Protein AF-A0A382CNI9-F1 (afdb_monomer_lite)

pLDDT: mean 76.09, std 18.4, range [37.88, 96.56]

Organism: NCBI:txid408172

Foldseek 3Di:
DDPVVVVVVVPDDPDDDPPDDPCVLLVVLLVQLVVLLVPFDPVDVVRSVVSSVVSNQVQQADPVRDGNVVSVVSVVVSVVVVVVVVLVVDDPVVNVVVVVVVVVVVVVQVVDDDDDDDPPPVPPPPPPDD

Sequence (130 aa):
MPFDELNDELNQGPVVPDGLADMSETHQLARQVVQVFRSADFDNPAVGQDEVVMHTENLVFDDDGSVDHDRVVGYLVIINRFLAEILWSWDAETRDLYFDHLAEMVNEWSNTAPTPWFDTDPSPLDTEED

Structure (mmCIF, N/CA/C/O backbone):
data_AF-A0A382CNI9-F1
#
_entry.id   AF-A0A382CNI9-F1
#
loop_
_atom_site.group_PDB
_atom_site.id
_atom_site.type_symbol
_atom_site.label_atom_id
_atom_site.label_alt_id
_atom_site.label_comp_id
_atom_site.label_asym_id
_atom_site.label_entity_id
_atom_site.label_seq_id
_atom_site.pdbx_PDB_ins_code
_atom_site.Cartn_x
_atom_site.Cartn_y
_atom_site.Cartn_z
_atom_site.occupancy
_atom_site.B_iso_or_equiv
_atom_site.auth_seq_id
_atom_site.auth_comp_id
_atom_site.auth_asym_id
_atom_site.auth_atom_id
_atom_site.pdbx_PDB_model_num
ATOM 1 N N . MET A 1 1 ? 13.241 31.990 -37.537 1.00 52.91 1 MET A N 1
ATOM 2 C CA . MET A 1 1 ? 13.758 30.842 -36.774 1.00 52.91 1 MET A CA 1
ATOM 3 C C . MET A 1 1 ? 13.230 29.586 -37.449 1.00 52.91 1 MET A C 1
ATOM 5 O O . MET A 1 1 ? 12.065 29.616 -37.847 1.00 52.91 1 MET A O 1
ATOM 9 N N . PRO A 1 2 ? 14.084 28.594 -37.748 1.00 52.69 2 PRO A N 1
ATOM 10 C CA . PRO A 1 2 ? 13.679 27.355 -38.409 1.00 52.69 2 PRO A CA 1
ATOM 11 C C . PRO A 1 2 ? 12.801 26.501 -37.478 1.00 52.69 2 PRO A C 1
ATOM 13 O O . PRO A 1 2 ? 12.909 26.593 -36.261 1.00 52.69 2 PRO A O 1
ATOM 16 N N . PHE A 1 3 ? 11.909 25.694 -38.059 1.00 51.53 3 PHE A N 1
ATOM 17 C CA . PHE A 1 3 ? 10.931 24.867 -37.333 1.00 51.53 3 PHE A CA 1
ATOM 18 C C . PHE A 1 3 ? 11.564 23.798 -36.422 1.00 51.53 3 PHE A C 1
ATOM 20 O O . PHE A 1 3 ? 10.903 23.339 -35.496 1.00 51.53 3 PHE A O 1
ATOM 27 N N . ASP A 1 4 ? 12.829 23.442 -36.653 1.00 52.91 4 ASP A N 1
ATOM 28 C CA . ASP A 1 4 ? 13.533 22.408 -35.888 1.00 52.91 4 ASP A CA 1
ATOM 29 C C . ASP A 1 4 ? 13.893 22.863 -34.458 1.00 52.91 4 ASP A C 1
ATOM 31 O O . ASP A 1 4 ? 13.799 22.069 -33.530 1.00 52.91 4 ASP A O 1
ATOM 35 N N . GLU A 1 5 ? 14.186 24.152 -34.238 1.00 49.25 5 GLU A N 1
ATOM 36 C CA . GLU A 1 5 ? 14.493 24.696 -32.896 1.00 49.25 5 GLU A CA 1
ATOM 37 C C . GLU A 1 5 ? 13.254 24.751 -31.981 1.00 49.25 5 GLU A C 1
ATOM 39 O O . GLU A 1 5 ? 13.366 24.658 -30.763 1.00 49.25 5 GLU A O 1
ATOM 44 N N . LEU A 1 6 ? 12.056 24.850 -32.566 1.00 49.12 6 LEU A N 1
ATOM 45 C CA . LEU A 1 6 ? 10.780 24.864 -31.837 1.00 49.12 6 LEU A CA 1
ATOM 46 C C . LEU A 1 6 ? 10.376 23.470 -31.332 1.00 49.12 6 LEU A C 1
ATOM 48 O O . LEU A 1 6 ? 9.635 23.364 -30.357 1.00 49.12 6 LEU A O 1
ATOM 52 N N . ASN A 1 7 ? 10.850 22.408 -31.990 1.00 49.34 7 ASN A N 1
ATOM 53 C CA . ASN A 1 7 ? 10.574 21.029 -31.587 1.00 49.34 7 ASN A CA 1
ATOM 54 C C . ASN A 1 7 ? 11.477 20.569 -30.435 1.00 49.34 7 ASN A C 1
ATOM 56 O O . ASN A 1 7 ? 11.025 19.787 -29.601 1.00 49.34 7 ASN A O 1
ATOM 60 N N . ASP A 1 8 ? 12.707 21.083 -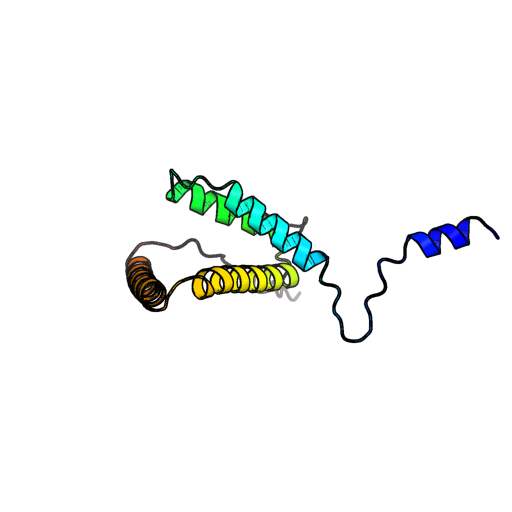30.349 1.00 48.81 8 ASP A N 1
ATOM 61 C CA . ASP A 1 8 ? 13.604 20.807 -29.220 1.00 48.81 8 ASP A CA 1
ATOM 62 C C . ASP A 1 8 ? 13.130 21.493 -27.928 1.00 48.81 8 ASP A C 1
ATOM 64 O O . ASP A 1 8 ? 13.257 20.919 -26.849 1.00 48.81 8 ASP A O 1
ATOM 68 N N . GLU A 1 9 ? 12.511 22.677 -28.016 1.00 47.16 9 GLU A N 1
ATOM 69 C CA . GLU A 1 9 ? 11.932 23.370 -26.851 1.00 47.16 9 GLU A CA 1
ATOM 70 C C . GLU A 1 9 ? 10.661 22.690 -26.311 1.00 47.16 9 GLU A C 1
ATOM 72 O O . GLU A 1 9 ? 10.362 22.791 -25.122 1.00 47.16 9 GLU A O 1
ATOM 77 N N . LEU A 1 10 ? 9.918 21.966 -27.156 1.00 48.00 10 LEU A N 1
ATOM 78 C CA . LEU A 1 10 ? 8.690 21.258 -26.766 1.00 48.00 10 LEU A CA 1
ATOM 79 C C . LEU A 1 10 ? 8.942 19.861 -26.175 1.00 48.00 10 LEU A C 1
ATOM 81 O O . LEU A 1 10 ? 8.034 19.296 -25.567 1.00 48.00 10 LEU A O 1
ATOM 85 N N . ASN A 1 11 ? 10.153 19.318 -26.335 1.00 48.97 11 ASN A N 1
ATOM 86 C CA . ASN A 1 11 ? 10.542 17.991 -25.845 1.00 48.97 11 ASN A CA 1
ATOM 87 C C . ASN A 1 11 ? 11.360 18.025 -24.545 1.00 48.97 11 ASN A C 1
ATOM 89 O O . ASN A 1 11 ? 11.763 16.979 -24.037 1.00 48.97 11 ASN A O 1
ATOM 93 N N . GLN A 1 12 ? 11.605 19.209 -23.984 1.00 51.66 12 GLN A N 1
ATOM 94 C CA . GLN A 1 12 ? 12.201 19.330 -22.660 1.00 51.66 12 GLN A CA 1
ATOM 95 C C . GLN A 1 12 ? 11.084 19.209 -21.628 1.00 51.66 12 GLN A C 1
ATOM 97 O O . GLN A 1 12 ? 10.341 20.158 -21.371 1.00 51.66 12 GLN A O 1
ATOM 102 N N . GLY A 1 13 ? 10.945 18.009 -21.057 1.00 57.88 13 GLY A N 1
ATOM 103 C CA . GLY A 1 13 ? 10.137 17.794 -19.859 1.00 57.88 13 GLY A CA 1
ATOM 104 C C . GLY A 1 13 ? 10.462 18.833 -18.773 1.00 57.88 13 GLY A C 1
ATOM 105 O O . GLY A 1 13 ? 11.504 19.492 -18.831 1.00 57.88 13 GLY A O 1
ATOM 106 N N . PRO A 1 14 ? 9.567 19.036 -17.793 1.00 58.16 14 PRO A N 1
ATOM 107 C CA . PRO A 1 14 ? 9.738 20.079 -16.788 1.00 58.16 14 PRO A CA 1
ATOM 108 C C . PRO A 1 14 ? 11.123 19.987 -16.132 1.00 58.16 14 PRO A C 1
ATOM 110 O O . PRO 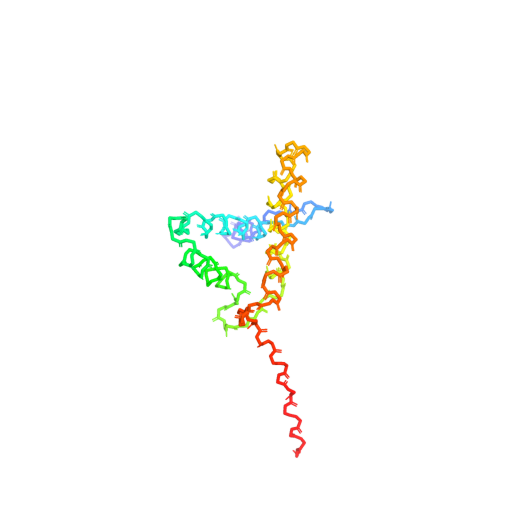A 1 14 ? 11.468 18.968 -15.541 1.00 58.16 14 PRO A O 1
ATOM 113 N N . VAL A 1 15 ? 11.916 21.059 -16.242 1.00 60.69 15 VAL A N 1
ATOM 114 C CA . VAL A 1 15 ? 13.238 21.145 -15.608 1.00 60.69 15 VAL A CA 1
ATOM 115 C C . VAL A 1 15 ? 13.036 21.114 -14.097 1.00 60.69 15 VAL A C 1
ATOM 117 O O . VAL A 1 15 ? 12.538 22.078 -13.508 1.00 60.69 15 VAL A O 1
ATOM 120 N N . VAL A 1 16 ? 13.383 19.992 -13.472 1.00 58.84 16 VAL A N 1
ATOM 121 C CA . VAL A 1 16 ? 13.283 19.835 -12.022 1.00 58.84 16 VAL A CA 1
ATOM 122 C C . VAL A 1 16 ? 14.370 20.688 -11.354 1.00 58.84 16 VAL A C 1
ATOM 124 O O . VAL A 1 16 ? 15.539 20.555 -11.711 1.00 58.84 16 VAL A O 1
ATOM 127 N N . PRO A 1 17 ? 14.017 21.591 -10.417 1.00 63.09 17 PRO A N 1
ATOM 128 C CA . PRO A 1 17 ? 14.995 22.424 -9.722 1.00 63.09 17 PRO A CA 1
ATOM 129 C C . PRO A 1 17 ? 16.035 21.596 -8.960 1.00 63.09 17 PRO A C 1
ATOM 131 O O . PRO A 1 17 ? 15.697 20.569 -8.371 1.00 63.09 17 PRO A O 1
ATOM 134 N N . ASP A 1 18 ? 17.273 22.090 -8.895 1.00 45.22 18 ASP A N 1
ATOM 135 C CA . ASP A 1 18 ? 18.351 21.452 -8.132 1.00 45.22 18 ASP A CA 1
ATOM 136 C C . ASP A 1 18 ? 17.924 21.150 -6.684 1.00 45.22 18 ASP A C 1
ATOM 138 O O . ASP A 1 18 ? 17.441 22.020 -5.954 1.00 45.22 18 ASP A O 1
ATOM 142 N N . GLY A 1 19 ? 18.124 19.898 -6.261 1.00 50.19 19 GLY A N 1
ATOM 143 C CA . GLY A 1 19 ? 17.734 19.401 -4.937 1.00 50.19 19 GLY A CA 1
ATOM 144 C C . GLY A 1 19 ? 16.319 18.819 -4.856 1.00 50.19 19 GLY A C 1
ATOM 145 O O . GLY A 1 19 ? 15.934 18.324 -3.796 1.00 50.19 19 GLY A O 1
ATOM 146 N N . LEU A 1 20 ? 15.558 18.837 -5.952 1.00 60.47 20 LEU A N 1
ATOM 147 C CA . LEU A 1 20 ? 14.311 18.094 -6.101 1.00 60.47 20 LEU A CA 1
ATOM 148 C C . LEU A 1 20 ? 14.531 16.925 -7.067 1.00 60.47 20 LEU A C 1
ATOM 150 O O . LEU A 1 20 ? 15.258 17.045 -8.049 1.00 60.47 20 LEU A O 1
ATOM 154 N N . ALA A 1 21 ? 13.921 15.781 -6.769 1.00 68.06 21 ALA A N 1
ATOM 155 C CA . ALA A 1 21 ? 13.879 14.650 -7.687 1.00 68.06 21 ALA A CA 1
ATOM 156 C C . ALA A 1 21 ? 12.609 14.744 -8.538 1.00 68.06 21 ALA A C 1
ATOM 158 O O . ALA A 1 21 ? 11.554 15.134 -8.024 1.00 68.06 21 ALA A O 1
ATOM 159 N N . ASP A 1 22 ? 12.696 14.382 -9.820 1.00 73.06 22 ASP A N 1
ATOM 160 C CA . ASP A 1 22 ? 11.488 14.126 -10.596 1.00 73.06 22 ASP A CA 1
ATOM 161 C C . ASP A 1 22 ? 10.790 12.903 -9.999 1.00 73.06 22 ASP A C 1
ATOM 163 O O . ASP A 1 22 ? 11.336 11.805 -9.977 1.00 73.06 22 ASP A O 1
ATOM 167 N N . MET A 1 23 ? 9.588 13.112 -9.472 1.00 76.81 23 MET A N 1
ATOM 168 C CA . MET A 1 23 ? 8.772 12.057 -8.873 1.00 76.81 23 MET A CA 1
ATOM 169 C C . MET A 1 23 ? 7.569 11.718 -9.754 1.00 76.81 23 MET A C 1
ATOM 171 O O . MET A 1 23 ? 6.626 11.089 -9.280 1.00 76.81 23 MET A O 1
ATOM 175 N N . SER A 1 24 ? 7.542 12.173 -11.011 1.00 82.00 24 SER A N 1
ATOM 176 C CA . SER A 1 24 ? 6.401 11.997 -11.915 1.00 82.00 24 SER A CA 1
ATOM 177 C C . SER A 1 24 ? 6.052 10.524 -12.117 1.00 82.00 24 SER A C 1
ATOM 179 O O . SER A 1 24 ? 4.879 10.160 -11.998 1.00 82.00 24 SER A O 1
ATOM 181 N N . GLU A 1 25 ? 7.061 9.676 -12.311 1.00 79.31 25 GLU A N 1
ATOM 182 C CA . GLU A 1 25 ? 6.897 8.226 -12.444 1.00 79.31 25 GLU A CA 1
ATOM 183 C C . GLU A 1 25 ? 6.385 7.597 -11.144 1.00 79.31 25 GLU A C 1
ATOM 185 O O . GLU A 1 25 ? 5.371 6.903 -11.154 1.00 79.31 25 GLU A O 1
ATOM 190 N N . THR A 1 26 ? 6.977 7.940 -9.996 1.00 83.56 26 THR A N 1
ATOM 191 C CA . THR A 1 26 ? 6.507 7.483 -8.676 1.00 83.56 26 THR A CA 1
ATOM 192 C C . THR A 1 26 ? 5.063 7.914 -8.396 1.00 83.56 26 THR A C 1
ATOM 194 O O . THR A 1 26 ? 4.262 7.144 -7.867 1.00 83.56 26 THR A O 1
ATOM 197 N N . HIS A 1 27 ? 4.678 9.137 -8.769 1.00 88.00 27 HIS A N 1
ATOM 198 C CA . HIS A 1 27 ? 3.300 9.609 -8.638 1.00 88.00 27 HIS A CA 1
ATOM 199 C C . HIS A 1 27 ? 2.345 8.866 -9.576 1.00 88.00 27 HIS A C 1
ATOM 201 O O . HIS A 1 27 ? 1.195 8.619 -9.207 1.00 88.00 27 HIS A O 1
ATOM 207 N N . GLN A 1 28 ? 2.781 8.528 -10.789 1.00 89.88 28 GLN A N 1
ATOM 208 C CA . GLN A 1 28 ? 1.996 7.718 -11.714 1.00 89.88 28 GLN A CA 1
ATOM 209 C C . GLN A 1 28 ? 1.808 6.297 -11.179 1.00 89.88 28 GLN A C 1
ATOM 211 O O . GLN A 1 28 ? 0.667 5.833 -11.130 1.00 89.88 28 GLN A O 1
ATOM 216 N N . LEU A 1 29 ? 2.875 5.671 -10.682 1.00 90.38 29 LEU A N 1
ATOM 217 C CA . LEU A 1 29 ? 2.824 4.369 -10.026 1.00 90.38 29 LEU A CA 1
ATOM 218 C C . LEU A 1 29 ? 1.862 4.397 -8.831 1.00 90.38 29 LEU A C 1
ATOM 220 O O . LEU A 1 29 ? 0.978 3.552 -8.727 1.00 90.38 29 LEU A O 1
ATOM 224 N N . ALA A 1 30 ? 1.922 5.432 -7.986 1.00 92.38 30 ALA A N 1
ATOM 225 C CA . ALA A 1 30 ? 1.007 5.578 -6.853 1.00 92.38 30 ALA A CA 1
ATOM 226 C C . ALA A 1 30 ? -0.467 5.641 -7.282 1.00 92.38 30 ALA A C 1
ATOM 228 O O . ALA A 1 30 ? -1.332 5.050 -6.635 1.00 92.38 30 ALA A O 1
ATOM 229 N N . ARG A 1 31 ? -0.772 6.325 -8.393 1.00 94.06 31 ARG A N 1
ATOM 230 C CA . ARG A 1 31 ? -2.133 6.351 -8.953 1.00 94.06 31 ARG A CA 1
ATOM 231 C C . ARG A 1 31 ? -2.562 4.978 -9.462 1.00 94.06 31 ARG A C 1
ATOM 233 O O . ARG A 1 31 ? -3.719 4.621 -9.266 1.00 94.06 31 ARG A O 1
ATOM 240 N N . GLN A 1 32 ? -1.665 4.231 -10.105 1.00 93.81 32 GLN A N 1
ATOM 241 C CA . GLN A 1 32 ? -1.951 2.881 -10.595 1.00 93.81 32 GLN A CA 1
ATOM 242 C C . GLN A 1 32 ? -2.221 1.915 -9.437 1.00 93.81 32 GLN A C 1
ATOM 244 O O . GLN A 1 32 ? -3.239 1.232 -9.461 1.00 93.81 32 GLN A O 1
ATOM 249 N N . VAL A 1 33 ? -1.408 1.951 -8.377 1.00 93.06 33 VAL A N 1
ATOM 250 C CA . VAL A 1 33 ? -1.628 1.160 -7.152 1.00 93.06 33 VAL A CA 1
ATOM 251 C C . VAL A 1 33 ? -3.007 1.447 -6.548 1.00 93.06 33 VAL A C 1
ATOM 253 O O . VAL A 1 33 ? -3.747 0.526 -6.219 1.00 93.06 33 VAL A O 1
ATOM 256 N N . VAL A 1 34 ? -3.417 2.719 -6.463 1.00 94.31 34 VAL A N 1
ATOM 257 C CA . VAL A 1 34 ? -4.768 3.072 -5.986 1.00 94.31 34 VAL A CA 1
ATOM 258 C C . VAL A 1 34 ? -5.866 2.469 -6.867 1.00 94.31 34 VAL A C 1
ATOM 260 O O . VAL A 1 34 ? -6.904 2.069 -6.343 1.00 94.31 34 VAL A O 1
ATOM 263 N N . GLN A 1 35 ? -5.674 2.406 -8.187 1.00 95.25 35 GLN A N 1
ATOM 264 C CA . GLN A 1 35 ? -6.654 1.775 -9.076 1.00 95.25 35 GLN A CA 1
ATOM 265 C C . GLN A 1 35 ? -6.734 0.265 -8.855 1.00 95.25 35 GLN A C 1
ATOM 267 O O . GLN A 1 35 ? -7.846 -0.248 -8.802 1.00 95.25 35 GLN A O 1
ATOM 272 N N . VAL A 1 36 ? -5.598 -0.409 -8.637 1.00 93.31 36 VAL A N 1
ATOM 273 C CA . VAL A 1 36 ? -5.560 -1.844 -8.301 1.00 93.31 36 VAL A CA 1
ATOM 274 C C . VAL A 1 36 ? -6.388 -2.137 -7.050 1.00 93.31 36 VAL A C 1
ATOM 276 O O . VAL A 1 36 ? -7.274 -2.987 -7.077 1.00 93.31 36 VAL A O 1
ATOM 279 N N . PHE A 1 37 ? -6.182 -1.382 -5.967 1.00 92.31 37 PHE A N 1
ATOM 280 C CA . PHE A 1 37 ? -6.978 -1.573 -4.751 1.00 92.31 37 PHE A CA 1
ATOM 281 C C . PHE A 1 37 ? -8.457 -1.224 -4.942 1.00 92.31 37 PHE A C 1
ATOM 283 O O . PHE A 1 37 ? -9.309 -1.822 -4.300 1.00 92.31 37 PHE A O 1
ATOM 290 N N . ARG A 1 38 ? -8.794 -0.264 -5.811 1.00 93.75 38 ARG A N 1
ATOM 291 C CA . ARG A 1 38 ? -10.196 0.092 -6.093 1.00 93.75 38 ARG A CA 1
ATOM 292 C C . ARG A 1 38 ? -10.938 -0.950 -6.919 1.00 93.75 38 ARG A C 1
ATOM 294 O O . ARG A 1 38 ? -12.162 -0.979 -6.840 1.00 93.75 38 ARG A O 1
ATOM 301 N N . SER A 1 39 ? -10.234 -1.733 -7.732 1.00 91.00 39 SER A N 1
ATOM 302 C CA . SER A 1 39 ? -10.842 -2.794 -8.536 1.00 91.00 39 SER A CA 1
ATOM 303 C C . SER A 1 39 ? -11.020 -4.108 -7.779 1.00 91.00 39 SER A C 1
ATOM 305 O O . SER A 1 39 ? -11.701 -4.982 -8.299 1.00 91.00 39 SER A O 1
ATOM 307 N N . ALA A 1 40 ? -10.430 -4.244 -6.588 1.00 92.69 40 ALA A N 1
ATOM 308 C CA . ALA A 1 40 ? -10.473 -5.474 -5.808 1.00 92.69 40 ALA A CA 1
ATOM 309 C C . ALA A 1 40 ? -11.891 -5.820 -5.321 1.00 92.69 40 ALA A C 1
ATOM 311 O O . ALA A 1 40 ? -12.631 -4.950 -4.849 1.00 92.69 40 ALA A O 1
ATOM 312 N N . ASP A 1 41 ? -12.241 -7.106 -5.375 1.00 91.06 41 ASP A N 1
ATOM 313 C CA . ASP A 1 41 ? -13.464 -7.632 -4.766 1.00 91.06 41 ASP A CA 1
ATOM 314 C C . ASP A 1 41 ? -13.311 -7.766 -3.238 1.00 91.06 41 ASP A C 1
ATOM 316 O O . ASP A 1 41 ? -12.801 -8.758 -2.715 1.00 91.06 41 ASP A O 1
ATOM 320 N N . PHE A 1 42 ? -13.767 -6.750 -2.503 1.00 91.50 42 PHE A N 1
ATOM 321 C CA . PHE A 1 42 ? -13.762 -6.761 -1.035 1.00 91.50 42 PHE A CA 1
ATOM 322 C C . PHE A 1 42 ? -14.886 -7.606 -0.416 1.00 91.50 42 PHE A C 1
ATOM 324 O O . PHE A 1 42 ? -14.814 -7.911 0.777 1.00 91.50 42 PHE A O 1
ATOM 331 N N . ASP A 1 43 ? -15.901 -7.997 -1.194 1.00 94.94 43 ASP A N 1
ATOM 332 C CA . ASP A 1 43 ? -16.967 -8.889 -0.727 1.00 94.94 43 ASP A CA 1
ATOM 333 C C . ASP A 1 43 ? -16.496 -10.357 -0.724 1.00 94.94 43 ASP A C 1
ATOM 335 O O . ASP A 1 43 ? -17.012 -11.177 0.043 1.00 94.94 43 ASP A O 1
ATOM 339 N N . ASN A 1 44 ? -15.473 -10.684 -1.526 1.00 90.44 44 ASN A N 1
ATOM 340 C CA . ASN A 1 44 ? -14.784 -11.974 -1.537 1.00 90.44 44 ASN A CA 1
ATOM 341 C C . ASN A 1 44 ? -13.263 -11.825 -1.309 1.00 90.44 44 ASN A C 1
ATOM 343 O O . ASN A 1 44 ? -12.486 -11.859 -2.266 1.00 90.44 44 ASN A O 1
ATOM 347 N N . PRO A 1 45 ? -12.809 -11.738 -0.041 1.00 83.31 45 PRO A N 1
ATOM 348 C CA . PRO A 1 45 ? -11.423 -11.407 0.287 1.00 83.31 45 PRO A CA 1
ATOM 349 C C . PRO A 1 45 ? -10.366 -12.336 -0.312 1.00 83.31 45 PRO A C 1
ATOM 351 O O . PRO A 1 45 ? -9.286 -11.862 -0.635 1.00 83.31 45 PRO A O 1
ATOM 354 N N . ALA A 1 46 ? -10.652 -13.632 -0.477 1.00 82.38 46 ALA A N 1
ATOM 355 C CA . ALA A 1 46 ? -9.692 -14.565 -1.069 1.00 82.38 46 ALA A CA 1
ATOM 356 C C . ALA A 1 46 ? -9.418 -14.221 -2.543 1.00 82.38 46 ALA A C 1
ATOM 358 O O . ALA A 1 46 ? -8.270 -14.091 -2.948 1.00 82.38 46 ALA A O 1
ATOM 359 N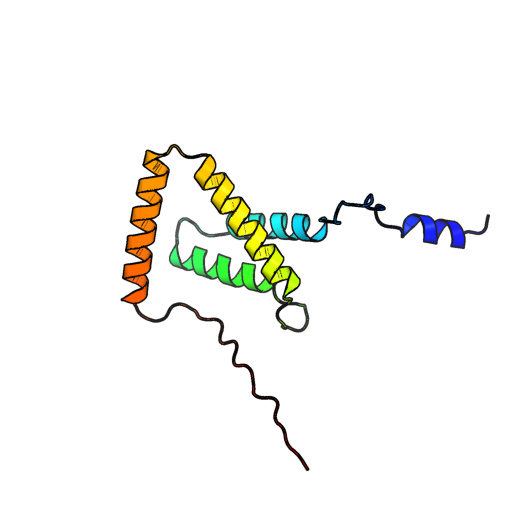 N . VAL A 1 47 ? -10.481 -13.996 -3.322 1.00 84.69 47 VAL A N 1
ATOM 360 C CA . VAL A 1 47 ? -10.365 -13.625 -4.741 1.00 84.69 47 VAL A CA 1
ATOM 361 C C . VAL A 1 47 ? -9.813 -12.208 -4.888 1.00 84.69 47 VAL A C 1
ATOM 363 O O . VAL A 1 47 ? -8.899 -11.990 -5.678 1.00 84.69 47 VAL A O 1
ATOM 366 N N . GLY A 1 48 ? -10.309 -11.257 -4.093 1.00 86.94 48 GLY A N 1
ATOM 367 C CA . GLY A 1 48 ? -9.831 -9.876 -4.135 1.00 86.94 48 GLY A CA 1
ATOM 368 C C . GLY A 1 48 ? -8.348 -9.742 -3.779 1.00 86.94 48 GLY A C 1
ATOM 369 O O . GLY A 1 48 ? -7.650 -8.930 -4.381 1.00 86.94 48 GLY A O 1
ATOM 370 N N . GLN A 1 49 ? -7.838 -10.547 -2.838 1.00 85.69 49 GLN A N 1
ATOM 371 C CA . GLN A 1 49 ? -6.408 -10.576 -2.510 1.00 85.69 49 GLN A CA 1
ATOM 372 C C . GLN A 1 49 ? -5.566 -11.098 -3.678 1.00 85.69 49 GLN A C 1
ATOM 374 O O . GLN A 1 49 ? -4.585 -10.447 -4.041 1.00 85.69 49 GLN A O 1
ATOM 379 N N . ASP A 1 50 ? -5.967 -12.210 -4.298 1.00 84.69 50 ASP A N 1
ATOM 380 C CA . ASP A 1 50 ? -5.264 -12.779 -5.454 1.00 84.69 50 ASP A CA 1
ATOM 381 C C . ASP A 1 50 ? -5.219 -11.790 -6.637 1.00 84.69 50 ASP A C 1
ATOM 383 O O . ASP A 1 50 ? -4.176 -11.606 -7.269 1.00 84.69 50 ASP A O 1
ATOM 387 N N . GLU A 1 51 ? -6.326 -11.090 -6.909 1.00 87.12 51 GLU A N 1
ATOM 388 C CA . GLU A 1 51 ? -6.398 -10.061 -7.955 1.00 87.12 51 GLU A CA 1
ATOM 389 C C . GLU A 1 51 ? -5.477 -8.870 -7.668 1.00 87.12 51 GLU A C 1
ATOM 391 O O . GLU A 1 51 ? -4.779 -8.398 -8.568 1.00 87.12 51 GLU A O 1
ATOM 396 N N . VAL A 1 52 ? -5.436 -8.389 -6.420 1.00 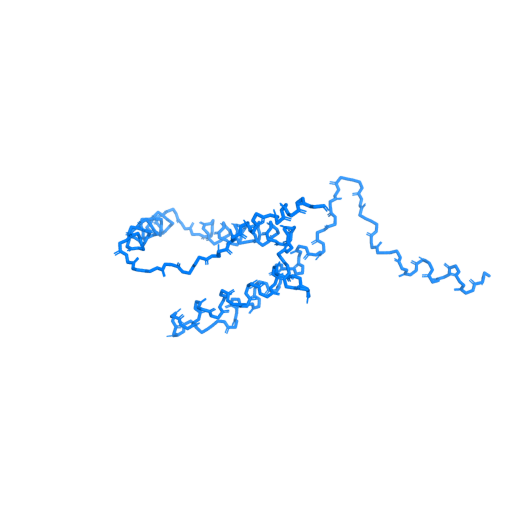89.19 52 VAL A N 1
ATOM 397 C CA . VAL A 1 52 ? -4.539 -7.293 -6.024 1.00 89.19 52 VAL A CA 1
ATOM 398 C C . VAL A 1 52 ? -3.079 -7.687 -6.221 1.00 89.19 52 VAL A C 1
ATOM 400 O O . VAL A 1 52 ? -2.314 -6.879 -6.751 1.00 89.19 52 VAL A O 1
ATOM 403 N N . VAL A 1 53 ? -2.690 -8.905 -5.833 1.00 86.81 53 VAL A N 1
ATOM 404 C CA . VAL A 1 53 ? -1.318 -9.409 -6.010 1.00 86.81 53 VAL A CA 1
ATOM 405 C C . VAL A 1 53 ? -0.963 -9.469 -7.496 1.00 86.81 53 VAL A C 1
ATOM 407 O O . VAL A 1 53 ? -0.021 -8.802 -7.921 1.00 86.81 53 VAL A O 1
ATOM 410 N N . MET A 1 54 ? -1.772 -10.154 -8.305 1.00 85.38 54 MET A N 1
ATOM 411 C CA . MET A 1 54 ? -1.542 -10.307 -9.745 1.00 85.38 54 MET A CA 1
ATOM 412 C C . MET A 1 54 ? -1.502 -8.961 -10.487 1.00 85.38 54 MET A C 1
ATOM 414 O O . MET A 1 54 ? -0.666 -8.734 -11.363 1.00 85.38 54 MET A O 1
ATOM 418 N N . HIS A 1 55 ? -2.398 -8.025 -10.171 1.00 88.56 55 HIS A N 1
ATOM 419 C CA . HIS A 1 55 ? -2.383 -6.709 -10.811 1.00 88.56 55 HIS A CA 1
ATOM 420 C C . HIS A 1 55 ? -1.209 -5.844 -10.355 1.00 88.56 55 HIS A C 1
ATOM 422 O O . HIS A 1 55 ? -0.701 -5.061 -11.152 1.00 88.56 55 HIS A O 1
ATOM 428 N N . THR A 1 56 ? -0.756 -6.001 -9.111 1.00 87.12 56 THR A N 1
ATOM 429 C CA . THR A 1 56 ? 0.438 -5.322 -8.600 1.00 87.12 56 THR A CA 1
ATOM 430 C C . THR A 1 56 ? 1.709 -5.850 -9.253 1.00 87.12 56 THR A C 1
ATOM 432 O O . THR A 1 56 ? 2.569 -5.048 -9.609 1.00 87.12 56 THR A O 1
ATOM 435 N N . GLU A 1 57 ? 1.821 -7.165 -9.457 1.00 83.81 57 GLU A N 1
ATOM 436 C CA . GLU A 1 57 ? 2.927 -7.772 -10.204 1.00 83.81 57 GLU A CA 1
ATOM 437 C C . GLU A 1 57 ? 3.080 -7.094 -11.569 1.00 83.81 57 GLU A C 1
ATOM 439 O O . GLU A 1 57 ? 4.129 -6.531 -11.869 1.00 83.81 57 GLU A O 1
ATOM 444 N N . ASN A 1 58 ? 1.998 -6.988 -12.341 1.00 84.25 58 ASN A N 1
ATOM 445 C CA . ASN A 1 58 ? 2.015 -6.319 -13.648 1.00 84.25 58 ASN A CA 1
ATOM 446 C C . ASN A 1 58 ? 2.470 -4.842 -13.618 1.00 84.25 58 ASN A C 1
ATOM 448 O O . ASN A 1 58 ? 2.758 -4.277 -14.670 1.00 84.25 58 ASN A O 1
ATOM 452 N N . LEU A 1 59 ? 2.511 -4.185 -12.452 1.00 84.50 59 LEU A N 1
ATOM 453 C CA . LEU A 1 59 ? 3.045 -2.825 -12.321 1.00 84.50 59 LEU A CA 1
ATOM 454 C C . LEU A 1 59 ? 4.565 -2.793 -12.120 1.00 84.50 59 LEU A C 1
ATOM 456 O O . LEU A 1 59 ? 5.189 -1.785 -12.455 1.00 84.50 59 LEU A O 1
ATOM 460 N N . VAL A 1 60 ? 5.150 -3.852 -11.553 1.00 83.12 60 VAL A N 1
ATOM 461 C CA . VAL A 1 60 ? 6.575 -3.914 -11.179 1.00 83.12 60 VAL A CA 1
ATOM 462 C C . VAL A 1 60 ? 7.426 -4.753 -12.133 1.00 83.12 60 VAL A C 1
ATOM 464 O O . VAL A 1 60 ? 8.647 -4.613 -12.126 1.00 83.12 60 VAL A O 1
ATOM 467 N N . PHE A 1 61 ? 6.803 -5.585 -12.966 1.00 79.62 61 PHE A N 1
ATOM 468 C CA . PHE A 1 61 ? 7.471 -6.221 -14.100 1.00 79.62 61 PHE A CA 1
ATOM 469 C C . PHE A 1 61 ? 7.537 -5.259 -15.299 1.00 79.62 61 PHE A C 1
ATOM 471 O O . PHE A 1 61 ? 6.641 -4.434 -15.506 1.00 79.62 61 PHE A O 1
ATOM 478 N N . ASP A 1 62 ? 8.621 -5.339 -16.064 1.00 71.94 62 ASP A N 1
ATOM 479 C CA . ASP A 1 62 ? 8.762 -4.661 -17.351 1.00 71.94 62 ASP A CA 1
ATOM 480 C C . ASP A 1 62 ? 8.095 -5.456 -18.492 1.00 71.94 62 ASP A C 1
ATOM 482 O O . ASP A 1 62 ? 7.586 -6.564 -18.300 1.00 71.94 62 ASP A O 1
ATOM 486 N N . ASP A 1 63 ? 8.072 -4.869 -19.692 1.00 70.44 63 ASP A N 1
ATOM 487 C CA . ASP A 1 63 ? 7.431 -5.461 -20.875 1.00 70.44 63 ASP A CA 1
ATOM 488 C C . ASP A 1 63 ? 8.105 -6.772 -21.337 1.00 70.44 63 ASP A C 1
ATOM 490 O O . ASP A 1 63 ? 7.481 -7.565 -22.047 1.00 70.44 63 ASP A O 1
ATOM 494 N N . ASP A 1 64 ? 9.350 -7.016 -20.913 1.00 72.38 64 ASP A N 1
ATOM 495 C CA . ASP A 1 64 ? 10.126 -8.225 -21.207 1.00 72.38 64 ASP A CA 1
ATOM 496 C C . ASP A 1 64 ? 9.953 -9.306 -20.117 1.00 72.38 64 ASP A C 1
ATOM 498 O O . ASP A 1 64 ? 10.492 -10.411 -20.231 1.00 72.38 64 ASP A O 1
ATOM 502 N N . GLY A 1 65 ? 9.158 -9.021 -19.079 1.00 68.12 65 GLY A N 1
ATOM 503 C CA . GLY A 1 65 ? 8.887 -9.927 -17.966 1.00 68.12 65 GLY A CA 1
ATOM 504 C C . GLY A 1 65 ? 10.008 -9.995 -16.929 1.00 68.12 65 GLY A C 1
ATOM 505 O O . GLY A 1 65 ? 9.985 -10.888 -16.078 1.00 68.12 65 GLY A O 1
ATOM 506 N N . SER A 1 66 ? 10.979 -9.076 -16.960 1.00 74.44 66 SER A N 1
ATOM 507 C CA . SER A 1 66 ? 11.953 -8.896 -15.883 1.00 74.44 66 SER A CA 1
ATOM 508 C C . SER A 1 66 ? 11.436 -7.961 -14.791 1.00 74.44 66 SER A C 1
ATOM 510 O O . SER A 1 66 ? 10.582 -7.103 -14.999 1.00 74.44 66 SER A O 1
ATOM 512 N N . VAL A 1 67 ? 11.948 -8.153 -13.573 1.00 75.25 67 VAL A N 1
ATOM 513 C CA . VAL A 1 67 ? 11.628 -7.286 -12.436 1.00 75.25 67 VAL A CA 1
ATOM 514 C C . VAL A 1 67 ? 12.380 -5.963 -12.574 1.00 75.25 67 VAL A C 1
ATOM 516 O O . VAL A 1 67 ? 13.613 -5.923 -12.479 1.00 75.25 67 VAL A O 1
ATOM 519 N N . ASP A 1 68 ? 11.633 -4.870 -12.709 1.00 81.19 68 ASP A N 1
ATOM 520 C CA . ASP A 1 68 ? 12.174 -3.519 -12.620 1.00 81.19 68 ASP A CA 1
ATOM 521 C C . ASP A 1 68 ? 12.384 -3.172 -11.137 1.00 81.19 68 ASP A C 1
ATOM 523 O O . ASP A 1 68 ? 11.449 -2.914 -10.373 1.00 81.19 68 ASP A O 1
ATOM 527 N N . HIS A 1 69 ? 13.646 -3.208 -10.707 1.00 80.88 69 HIS A N 1
ATOM 528 C CA . HIS A 1 69 ? 14.019 -3.019 -9.308 1.00 80.88 69 HIS A CA 1
ATOM 529 C C . HIS A 1 69 ? 13.655 -1.621 -8.793 1.00 80.88 69 HIS A C 1
ATOM 531 O O . HIS A 1 69 ? 13.247 -1.486 -7.636 1.00 80.88 69 HIS A O 1
ATOM 537 N N . ASP A 1 70 ? 13.746 -0.594 -9.640 1.00 79.88 70 ASP A N 1
ATOM 538 C CA . ASP A 1 70 ? 13.399 0.774 -9.260 1.00 79.88 70 ASP A CA 1
ATOM 539 C C . ASP A 1 70 ? 11.883 0.903 -9.063 1.00 79.88 70 ASP A C 1
ATOM 541 O O . ASP A 1 70 ? 11.430 1.521 -8.091 1.00 79.88 70 ASP A O 1
ATOM 545 N N . ARG A 1 71 ? 11.079 0.228 -9.897 1.00 82.62 71 ARG A N 1
ATOM 546 C CA . ARG A 1 71 ? 9.624 0.131 -9.688 1.00 82.62 71 ARG A CA 1
ATOM 547 C C . ARG A 1 71 ? 9.254 -0.649 -8.437 1.00 82.62 71 ARG A C 1
ATOM 549 O O . ARG A 1 71 ? 8.344 -0.220 -7.727 1.00 82.62 71 ARG A O 1
ATOM 556 N N . VAL A 1 72 ? 9.948 -1.745 -8.122 1.00 86.38 72 VAL A N 1
ATOM 557 C CA . VAL A 1 72 ? 9.727 -2.492 -6.869 1.00 86.38 72 VAL A CA 1
ATOM 558 C C . VAL A 1 72 ? 9.995 -1.601 -5.658 1.00 86.38 72 VAL A C 1
ATOM 560 O O . VAL A 1 72 ? 9.164 -1.518 -4.751 1.00 86.38 72 VAL A O 1
ATOM 563 N N . VAL A 1 73 ? 11.123 -0.885 -5.643 1.00 84.88 73 VAL A N 1
ATOM 564 C CA . VAL A 1 73 ? 11.448 0.059 -4.563 1.00 84.88 73 VAL A CA 1
ATOM 565 C C . VAL A 1 73 ? 10.400 1.173 -4.486 1.00 84.88 73 VAL A C 1
ATOM 567 O O . VAL A 1 73 ? 9.913 1.482 -3.395 1.00 84.88 73 VAL A O 1
ATOM 570 N N . GLY A 1 74 ? 9.994 1.735 -5.627 1.00 87.12 74 GLY A N 1
ATOM 571 C CA . GLY A 1 74 ? 8.932 2.736 -5.708 1.00 87.12 74 GLY A CA 1
ATOM 572 C C . GLY A 1 74 ? 7.611 2.236 -5.119 1.00 87.12 74 GLY A C 1
ATOM 573 O O . GLY A 1 74 ? 7.008 2.917 -4.286 1.00 87.12 74 GLY A O 1
ATOM 574 N N . TYR A 1 75 ? 7.194 1.021 -5.478 1.00 89.25 75 TYR A N 1
ATOM 575 C CA . TYR A 1 75 ? 6.005 0.367 -4.938 1.00 89.25 75 TYR A CA 1
ATOM 576 C C . TYR A 1 75 ? 6.084 0.203 -3.414 1.00 89.25 75 TYR A C 1
ATOM 578 O O . TYR A 1 75 ? 5.158 0.606 -2.706 1.00 89.25 75 TYR A O 1
ATOM 586 N N . LEU A 1 76 ? 7.207 -0.296 -2.881 1.00 89.00 76 LEU A N 1
ATOM 587 C CA . LEU A 1 76 ? 7.402 -0.443 -1.434 1.00 89.00 76 LEU A CA 1
ATOM 588 C C . LEU A 1 76 ? 7.299 0.900 -0.699 1.00 89.00 76 LEU A C 1
ATOM 590 O O . LEU A 1 76 ? 6.683 0.974 0.367 1.00 89.00 76 LEU A O 1
ATOM 594 N N . VAL A 1 77 ? 7.864 1.974 -1.257 1.00 89.12 77 VAL A N 1
ATOM 595 C CA . VAL A 1 77 ? 7.754 3.327 -0.686 1.00 89.12 77 VAL A CA 1
ATOM 596 C C . VAL A 1 77 ? 6.297 3.800 -0.674 1.00 89.12 77 VAL A C 1
ATOM 598 O O . VAL A 1 77 ? 5.831 4.338 0.333 1.00 89.12 77 VAL A O 1
ATOM 601 N N . ILE A 1 78 ? 5.562 3.577 -1.766 1.00 92.31 78 ILE A N 1
ATOM 602 C CA . ILE A 1 78 ? 4.152 3.966 -1.902 1.00 92.31 78 ILE A CA 1
ATOM 603 C C . ILE A 1 78 ? 3.277 3.222 -0.889 1.00 92.31 78 ILE A C 1
ATOM 605 O O . ILE A 1 78 ? 2.512 3.865 -0.169 1.00 92.31 78 ILE A O 1
ATOM 609 N N . ILE A 1 79 ? 3.408 1.897 -0.790 1.00 93.50 79 ILE A N 1
ATOM 610 C CA . ILE A 1 79 ? 2.617 1.085 0.143 1.00 93.50 79 ILE A CA 1
ATOM 611 C C . ILE A 1 79 ? 2.908 1.466 1.587 1.00 93.50 79 ILE A C 1
ATOM 613 O O . ILE A 1 79 ? 1.971 1.695 2.349 1.00 93.50 79 ILE A O 1
ATOM 617 N N . ASN A 1 80 ? 4.182 1.617 1.962 1.00 92.19 80 ASN A N 1
ATOM 618 C CA . ASN A 1 80 ? 4.530 2.067 3.310 1.00 92.19 80 ASN A CA 1
ATOM 619 C C . ASN A 1 80 ? 3.916 3.432 3.622 1.00 92.19 80 ASN A C 1
ATOM 621 O O . ASN A 1 80 ? 3.392 3.634 4.716 1.00 92.19 80 ASN A O 1
ATOM 625 N N . ARG A 1 81 ? 3.918 4.360 2.657 1.00 91.75 81 ARG A N 1
ATOM 626 C CA . ARG A 1 81 ? 3.270 5.660 2.830 1.00 91.75 81 ARG A CA 1
ATOM 627 C C . ARG A 1 81 ? 1.759 5.524 3.007 1.00 91.75 81 ARG A C 1
ATOM 629 O O . ARG A 1 81 ? 1.220 6.148 3.911 1.00 91.75 81 ARG A O 1
ATOM 636 N N . PHE A 1 82 ? 1.079 4.718 2.195 1.00 93.88 82 PHE A N 1
ATOM 637 C CA . PHE A 1 82 ? -0.367 4.501 2.322 1.00 93.88 82 PHE A CA 1
ATOM 638 C C . PHE A 1 82 ? -0.741 3.870 3.663 1.00 93.88 82 PHE A C 1
ATOM 640 O O . PHE A 1 82 ? -1.651 4.358 4.331 1.00 93.88 82 PHE A O 1
ATOM 647 N N . LEU A 1 83 ? -0.007 2.841 4.090 1.00 92.88 83 LEU A N 1
ATOM 648 C CA . LEU A 1 83 ? -0.184 2.224 5.403 1.00 92.88 83 LEU A CA 1
ATOM 649 C C . LEU A 1 83 ? 0.009 3.248 6.518 1.00 92.88 83 LEU A C 1
ATOM 651 O O . LEU A 1 83 ? -0.803 3.323 7.435 1.00 92.88 83 LEU A O 1
ATOM 655 N N . ALA A 1 84 ? 1.049 4.070 6.427 1.00 92.25 84 ALA A N 1
ATOM 656 C CA . ALA A 1 84 ? 1.327 5.058 7.449 1.00 92.25 84 ALA A CA 1
ATOM 657 C C . ALA A 1 84 ? 0.247 6.157 7.506 1.00 92.25 84 ALA A C 1
ATOM 659 O O . ALA A 1 84 ? -0.193 6.499 8.599 1.00 92.25 84 ALA A O 1
ATOM 660 N N . GLU A 1 85 ? -0.257 6.647 6.366 1.00 93.94 85 GLU A N 1
ATOM 661 C CA . GLU A 1 85 ? -1.399 7.581 6.315 1.00 93.94 85 GLU A CA 1
ATOM 662 C C . GLU A 1 85 ? -2.650 6.991 6.989 1.00 93.94 85 GLU A C 1
ATOM 664 O O . GLU A 1 85 ? -3.318 7.676 7.765 1.00 93.94 85 GLU A O 1
ATOM 669 N N . ILE A 1 86 ? -2.940 5.703 6.760 1.00 92.06 86 ILE A N 1
ATOM 670 C CA . ILE A 1 86 ? -4.047 5.000 7.428 1.00 92.06 86 ILE A CA 1
ATOM 671 C C . ILE A 1 86 ? -3.802 4.946 8.941 1.00 92.06 86 ILE A C 1
ATOM 673 O O . ILE A 1 86 ? -4.645 5.391 9.718 1.00 92.06 86 ILE A O 1
ATOM 677 N N . LEU A 1 87 ? -2.633 4.464 9.367 1.00 93.25 87 LEU A N 1
ATOM 678 C CA . LEU A 1 87 ? -2.294 4.283 10.782 1.00 93.25 87 LEU A CA 1
ATOM 679 C C . LEU A 1 87 ? -2.204 5.611 11.551 1.00 93.25 87 LEU A C 1
ATOM 681 O O . LEU A 1 87 ? -2.509 5.650 12.742 1.00 93.25 87 LEU A O 1
ATOM 685 N N . TRP A 1 88 ? -1.787 6.702 10.903 1.00 93.62 88 TRP A N 1
ATOM 686 C CA . TRP A 1 88 ? -1.780 8.040 11.504 1.00 93.62 88 TRP A CA 1
ATOM 687 C C . TRP A 1 88 ? -3.167 8.674 11.578 1.00 93.62 88 TRP A C 1
ATOM 689 O O . TRP A 1 88 ? -3.368 9.570 12.397 1.00 93.62 88 TRP A O 1
ATOM 699 N N . SER A 1 89 ? -4.118 8.219 10.759 1.00 95.00 89 SER A N 1
ATOM 700 C CA . SER A 1 89 ? -5.508 8.682 10.820 1.00 95.00 89 SER A CA 1
ATOM 701 C C . SER A 1 89 ? -6.302 8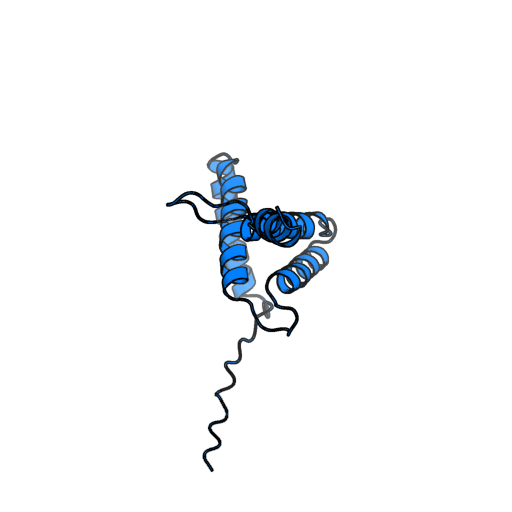.071 11.982 1.00 95.00 89 SER A C 1
ATOM 703 O O . SER A 1 89 ? -7.333 8.621 12.372 1.00 95.00 89 SER A O 1
ATOM 705 N N . TRP A 1 90 ? -5.831 6.954 12.542 1.00 95.19 90 TRP A N 1
ATOM 706 C CA . TRP A 1 90 ? -6.468 6.268 13.664 1.00 95.19 90 TRP A CA 1
ATOM 707 C C . TRP A 1 90 ? -5.998 6.813 15.013 1.00 95.19 90 TRP A C 1
ATOM 709 O O . TRP A 1 90 ? -4.881 7.317 15.162 1.00 95.19 90 TRP A O 1
ATOM 719 N N . ASP A 1 91 ? -6.855 6.689 16.024 1.00 95.88 91 ASP A N 1
ATOM 720 C CA . ASP A 1 91 ? -6.450 6.896 17.408 1.00 95.88 91 ASP A CA 1
ATOM 721 C C . ASP A 1 91 ? -5.511 5.770 17.885 1.00 95.88 91 ASP A C 1
ATOM 723 O O . ASP A 1 91 ? -5.376 4.720 17.253 1.00 95.88 91 ASP A O 1
ATOM 727 N N . ALA A 1 92 ? -4.829 6.008 19.008 1.00 94.94 92 ALA A N 1
ATOM 728 C CA . ALA A 1 92 ? -3.817 5.087 19.514 1.00 94.94 92 ALA A CA 1
ATOM 729 C C . ALA A 1 92 ? -4.387 3.707 19.881 1.00 94.94 92 ALA A C 1
ATOM 731 O O . ALA A 1 92 ? -3.730 2.713 19.602 1.00 94.94 92 ALA A O 1
ATOM 732 N N . GLU A 1 93 ? -5.596 3.639 20.446 1.00 96.56 93 GLU A N 1
ATOM 733 C CA . GLU A 1 93 ? -6.202 2.376 20.882 1.00 96.56 93 GLU A CA 1
ATOM 734 C C . GLU A 1 93 ? -6.578 1.511 19.676 1.00 96.56 93 GLU A C 1
ATOM 736 O O . GLU A 1 93 ? -6.197 0.343 19.609 1.00 96.56 93 GLU A O 1
ATOM 741 N N . THR A 1 94 ? -7.240 2.099 18.675 1.00 95.50 94 THR A N 1
ATOM 742 C CA . THR A 1 94 ? -7.574 1.400 17.423 1.00 95.50 94 THR A CA 1
ATOM 743 C C . THR A 1 94 ? -6.321 0.886 16.714 1.00 95.50 94 THR A C 1
ATOM 745 O O . THR A 1 94 ? -6.295 -0.240 16.212 1.00 95.50 94 THR A O 1
ATOM 748 N N . ARG A 1 95 ? -5.260 1.699 16.678 1.00 96.19 95 ARG A N 1
ATOM 749 C CA . ARG A 1 95 ? -3.992 1.320 16.051 1.00 96.19 95 ARG A CA 1
ATOM 750 C C . ARG A 1 95 ? -3.298 0.171 16.786 1.00 96.19 95 ARG A C 1
ATOM 752 O O . ARG A 1 95 ? -2.795 -0.731 16.121 1.00 96.19 95 ARG A O 1
ATOM 759 N N . ASP A 1 96 ? -3.280 0.193 18.115 1.00 96.00 96 ASP A N 1
ATOM 760 C CA . ASP A 1 96 ? -2.656 -0.862 18.918 1.00 96.00 96 ASP A CA 1
ATOM 761 C C . ASP A 1 96 ? -3.408 -2.195 18.749 1.00 96.00 96 ASP A C 1
ATOM 763 O O . ASP A 1 96 ? -2.783 -3.216 18.469 1.00 96.00 96 ASP A O 1
ATOM 767 N N . LEU A 1 97 ? -4.748 -2.170 18.765 1.00 96.56 97 LEU A N 1
ATOM 768 C CA . LEU A 1 97 ? -5.576 -3.353 18.489 1.00 96.56 97 LEU A CA 1
ATOM 769 C C . LEU A 1 97 ? -5.322 -3.943 17.095 1.00 96.56 97 LEU A C 1
ATOM 771 O O . LEU A 1 97 ? -5.307 -5.162 16.924 1.00 96.56 97 LEU A O 1
ATOM 775 N N . TYR A 1 98 ? -5.115 -3.093 16.087 1.00 94.25 98 TYR A N 1
ATOM 776 C CA . TYR A 1 98 ? -4.777 -3.562 14.747 1.00 94.25 98 TYR A CA 1
ATOM 777 C C . TYR A 1 98 ? -3.395 -4.224 14.700 1.00 94.25 98 TYR A C 1
ATOM 779 O O . TYR A 1 98 ? -3.241 -5.250 14.041 1.00 94.25 98 TYR A O 1
ATOM 787 N N . PHE A 1 99 ? -2.395 -3.691 15.411 1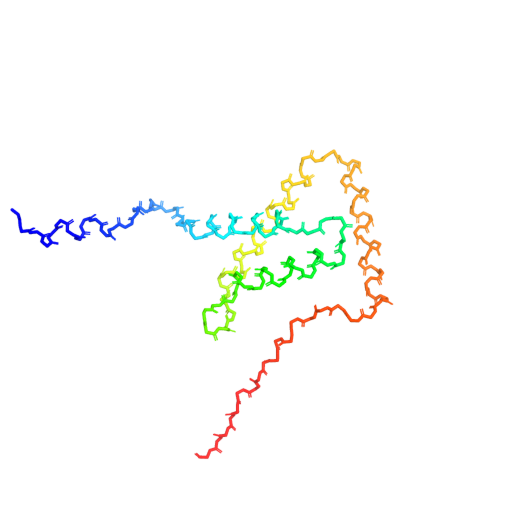.00 95.25 99 PHE A N 1
ATOM 788 C CA . PHE A 1 99 ? -1.079 -4.329 15.490 1.00 95.25 99 PHE A CA 1
ATOM 789 C C . PHE A 1 99 ? -1.122 -5.686 16.195 1.00 95.25 99 PHE A C 1
ATOM 791 O O . PHE A 1 99 ? -0.478 -6.620 15.716 1.00 95.25 99 PHE A O 1
ATOM 798 N N . ASP A 1 100 ? -1.904 -5.817 17.267 1.00 96.25 100 ASP A N 1
ATOM 799 C CA . ASP A 1 100 ? -2.114 -7.104 17.936 1.00 96.25 100 ASP A CA 1
ATOM 800 C C . ASP A 1 100 ? -2.756 -8.120 16.978 1.00 96.25 100 ASP A C 1
ATOM 802 O O . ASP A 1 100 ? -2.262 -9.239 16.832 1.00 96.25 100 ASP A O 1
ATOM 806 N N . HIS A 1 101 ? -3.784 -7.705 16.231 1.00 93.56 101 HIS A N 1
ATOM 807 C CA . HIS A 1 101 ? -4.413 -8.546 15.211 1.00 93.56 101 HIS A CA 1
ATOM 808 C C . HIS A 1 101 ? -3.437 -8.970 14.099 1.00 93.56 101 HIS A C 1
ATOM 810 O O . HIS A 1 101 ? -3.397 -10.143 13.724 1.00 93.56 101 HIS A O 1
ATOM 816 N N . LEU A 1 102 ? -2.611 -8.049 13.583 1.00 91.25 102 LEU A N 1
ATOM 817 C CA . LEU A 1 102 ? -1.577 -8.384 12.597 1.00 91.25 102 LEU A CA 1
ATOM 818 C C . LEU A 1 102 ? -0.570 -9.401 13.155 1.00 91.25 102 LEU A C 1
ATOM 820 O O . LEU A 1 102 ? -0.170 -10.318 12.438 1.00 91.25 102 LEU A O 1
ATOM 824 N N . ALA A 1 103 ? -0.162 -9.260 14.419 1.00 91.19 103 ALA A N 1
ATOM 825 C CA . ALA A 1 103 ? 0.758 -10.194 15.062 1.00 91.19 103 ALA A CA 1
ATOM 826 C C . ALA A 1 103 ? 0.146 -11.600 15.182 1.00 91.19 103 ALA A C 1
ATOM 828 O O . ALA A 1 103 ? 0.834 -12.593 14.934 1.00 91.19 103 ALA A O 1
ATOM 829 N N . GLU A 1 104 ? -1.143 -11.697 15.511 1.00 89.69 104 GLU A N 1
ATOM 830 C CA . GLU A 1 104 ? -1.886 -12.961 15.508 1.00 89.69 104 GLU A CA 1
ATOM 831 C C . GLU A 1 104 ? -1.942 -13.583 14.107 1.00 89.69 104 GLU A C 1
ATOM 833 O O . GLU A 1 104 ? -1.559 -14.742 13.953 1.00 89.69 104 GLU A O 1
ATOM 838 N N . MET A 1 105 ? -2.301 -12.816 13.071 1.00 85.62 105 MET A N 1
ATOM 839 C CA . MET A 1 105 ? -2.343 -13.327 11.692 1.00 85.62 105 MET A CA 1
ATOM 840 C C . MET A 1 105 ? -0.983 -13.828 11.196 1.00 85.62 105 MET A C 1
ATOM 842 O O . MET A 1 105 ? -0.912 -14.876 10.563 1.00 85.62 105 MET A O 1
ATOM 846 N N . VAL A 1 106 ? 0.112 -13.118 11.489 1.00 83.62 106 VAL A N 1
ATOM 847 C CA . VAL A 1 106 ? 1.464 -13.563 11.102 1.00 83.62 106 VAL A CA 1
ATOM 848 C C . VAL A 1 106 ? 1.800 -14.905 11.755 1.00 83.62 106 VAL A C 1
ATOM 850 O O . VAL A 1 106 ? 2.365 -15.791 11.107 1.00 83.62 106 VAL A O 1
ATOM 853 N N . ASN A 1 107 ? 1.415 -15.087 13.021 1.00 82.94 107 ASN A N 1
ATOM 854 C CA . ASN A 1 107 ? 1.556 -16.374 13.691 1.00 82.94 107 ASN A CA 1
ATOM 855 C C . ASN A 1 107 ? 0.693 -17.444 13.009 1.00 82.94 107 ASN A C 1
ATOM 857 O O . ASN A 1 107 ? 1.166 -18.558 12.798 1.00 82.94 107 ASN A O 1
ATOM 861 N N . GLU A 1 108 ? -0.541 -17.138 12.618 1.00 79.31 108 GLU A N 1
ATOM 862 C CA . GLU A 1 108 ? -1.398 -18.076 11.886 1.00 79.31 108 GLU A CA 1
ATOM 863 C C . GLU A 1 108 ? -0.798 -18.480 10.534 1.00 79.31 108 GLU A C 1
ATOM 865 O O . GLU A 1 108 ? -0.715 -19.678 10.256 1.00 79.31 108 GLU A O 1
ATOM 870 N N . TRP A 1 109 ? -0.297 -17.529 9.738 1.00 77.25 109 TRP A N 1
ATOM 871 C CA . TRP A 1 109 ? 0.377 -17.794 8.459 1.00 77.25 109 TRP A CA 1
ATOM 872 C C . TRP A 1 109 ? 1.588 -18.700 8.625 1.00 77.25 109 TRP A C 1
ATOM 874 O O . TRP A 1 109 ? 1.757 -19.644 7.866 1.00 77.25 109 TRP A O 1
ATOM 884 N N . SER A 1 110 ? 2.399 -18.480 9.664 1.00 68.06 110 SER A N 1
ATOM 885 C CA . SER A 1 110 ? 3.547 -19.351 9.948 1.00 68.06 110 SER A CA 1
ATOM 886 C C . SER A 1 110 ? 3.148 -20.807 10.240 1.00 68.06 110 SER A C 1
ATOM 888 O O . SER A 1 110 ? 3.966 -21.716 10.104 1.00 68.06 110 SER A O 1
ATOM 890 N N . ASN A 1 111 ? 1.885 -21.028 10.625 1.00 66.75 111 ASN A N 1
ATOM 891 C CA . ASN A 1 111 ? 1.318 -22.328 10.963 1.00 66.75 111 ASN A CA 1
ATOM 892 C C . ASN A 1 111 ? 0.399 -22.896 9.862 1.00 66.75 111 ASN A C 1
ATOM 894 O O . ASN A 1 111 ? -0.055 -24.036 9.986 1.00 66.75 111 ASN A O 1
ATOM 898 N N . THR A 1 112 ? 0.117 -22.138 8.797 1.00 58.72 112 THR A N 1
ATOM 899 C CA . THR A 1 112 ? -0.707 -22.560 7.655 1.00 58.72 112 THR A CA 1
ATOM 900 C C . THR A 1 112 ? 0.124 -22.659 6.369 1.00 58.72 112 THR A C 1
ATOM 902 O O . THR A 1 112 ? 1.177 -22.054 6.229 1.00 58.72 112 THR A O 1
ATOM 905 N N . ALA A 1 113 ? -0.290 -23.558 5.471 1.00 51.56 113 ALA A N 1
ATOM 906 C CA . ALA A 1 113 ? 0.455 -23.988 4.280 1.00 51.56 113 ALA A CA 1
ATOM 907 C C . ALA A 1 113 ? 0.638 -22.857 3.222 1.00 51.56 113 ALA A C 1
ATOM 909 O O . ALA A 1 113 ? 0.084 -21.776 3.395 1.00 51.56 113 ALA A O 1
ATOM 910 N N . PRO A 1 114 ? 1.421 -23.088 2.146 1.00 54.25 114 PRO A N 1
ATOM 911 C CA . PRO A 1 114 ? 2.384 -22.143 1.575 1.00 54.25 114 PRO A CA 1
ATOM 912 C C . PRO A 1 114 ? 1.799 -20.785 1.183 1.00 54.25 114 PRO A C 1
ATOM 914 O O . PRO A 1 114 ? 0.910 -20.691 0.340 1.00 54.25 114 PRO A O 1
ATOM 917 N N . THR A 1 115 ? 2.396 -19.733 1.737 1.00 54.62 115 THR A N 1
ATOM 918 C CA . THR A 1 115 ? 2.284 -18.369 1.225 1.00 54.62 115 THR A CA 1
ATOM 919 C C . THR A 1 115 ? 2.847 -18.326 -0.199 1.00 54.62 115 THR A C 1
ATOM 921 O O . THR A 1 115 ? 3.944 -18.856 -0.408 1.00 54.62 115 THR A O 1
ATOM 924 N N . PRO A 1 116 ? 2.152 -17.709 -1.172 1.00 51.75 116 PRO A N 1
ATOM 925 C CA . PRO A 1 116 ? 2.725 -17.433 -2.483 1.00 51.75 116 PRO A CA 1
ATOM 926 C C . PRO A 1 116 ? 4.081 -16.742 -2.311 1.00 51.75 116 PRO A C 1
ATOM 928 O O . PRO A 1 116 ? 4.182 -15.690 -1.678 1.00 51.75 116 PRO A O 1
ATOM 931 N N . TRP A 1 117 ? 5.133 -17.392 -2.799 1.00 52.00 117 TRP A N 1
ATOM 932 C CA . TRP A 1 117 ? 6.505 -16.908 -2.730 1.00 52.00 117 TRP A CA 1
ATOM 933 C C . TRP A 1 117 ? 6.972 -16.605 -4.146 1.00 52.00 117 TRP A C 1
ATOM 935 O O . TRP A 1 117 ? 6.777 -17.419 -5.049 1.00 52.00 117 TRP A O 1
ATOM 945 N N . PHE A 1 118 ? 7.604 -15.450 -4.334 1.00 52.53 118 PHE A N 1
ATOM 946 C CA . PHE A 1 118 ? 8.356 -15.189 -5.552 1.00 52.53 118 PHE A CA 1
ATOM 947 C C . PHE A 1 118 ? 9.624 -16.023 -5.493 1.00 52.53 118 PHE A C 1
ATOM 949 O O . PHE A 1 118 ? 10.555 -15.695 -4.755 1.00 52.53 118 PHE A O 1
ATOM 956 N N . ASP A 1 119 ? 9.652 -17.114 -6.251 1.00 45.56 119 ASP A N 1
ATOM 957 C CA . ASP A 1 119 ? 10.875 -17.870 -6.463 1.00 45.56 119 ASP A CA 1
ATOM 958 C C . ASP A 1 119 ? 11.791 -17.026 -7.356 1.00 45.56 119 ASP A C 1
ATOM 960 O O . ASP A 1 119 ? 11.797 -17.132 -8.580 1.00 45.56 119 ASP A O 1
ATOM 964 N N . THR A 1 120 ? 12.538 -16.102 -6.749 1.00 46.25 120 THR A N 1
ATOM 965 C CA . THR A 1 120 ? 13.781 -15.643 -7.356 1.00 46.25 120 THR A CA 1
ATOM 966 C C . THR A 1 120 ? 14.731 -16.819 -7.252 1.00 46.25 120 THR A C 1
ATOM 968 O O . THR A 1 120 ? 15.535 -16.863 -6.325 1.00 46.25 120 THR A O 1
ATOM 971 N N . ASP A 1 121 ? 14.609 -17.801 -8.137 1.00 37.88 121 ASP A N 1
ATOM 972 C CA . ASP A 1 121 ? 15.712 -18.715 -8.364 1.00 37.88 121 ASP A CA 1
ATOM 973 C C . ASP A 1 121 ? 16.793 -17.838 -9.014 1.00 37.88 121 ASP A C 1
ATOM 975 O O . ASP A 1 121 ? 16.593 -17.370 -10.144 1.00 37.88 121 ASP A O 1
ATOM 979 N N . PRO A 1 122 ? 17.904 -17.487 -8.332 1.00 45.56 122 PRO A N 1
ATOM 980 C CA . PRO A 1 122 ? 19.040 -16.991 -9.069 1.00 45.56 122 PRO A CA 1
ATOM 981 C C . PRO A 1 122 ? 19.493 -18.204 -9.865 1.00 45.56 122 PRO A C 1
ATOM 983 O O . PRO A 1 122 ? 20.213 -19.036 -9.318 1.00 45.56 122 PRO A O 1
ATOM 986 N N . SER A 1 123 ? 19.049 -18.347 -11.121 1.00 43.50 123 SER A N 1
ATOM 987 C CA . SER A 1 123 ? 19.695 -19.298 -12.018 1.00 43.50 123 SER A CA 1
ATOM 988 C C . SER A 1 123 ? 21.187 -19.016 -11.873 1.00 43.50 123 SER A C 1
ATOM 990 O O . SER A 1 123 ? 21.610 -17.886 -12.157 1.00 43.50 123 SER A O 1
ATOM 992 N N . PRO A 1 124 ? 21.977 -19.957 -11.321 1.00 43.84 124 PRO A N 1
ATOM 993 C CA . PRO A 1 124 ? 23.406 -19.788 -11.343 1.00 43.84 124 PRO A CA 1
ATOM 994 C C . PRO A 1 124 ? 23.695 -19.698 -12.826 1.00 43.84 124 PRO A C 1
ATOM 996 O O . PRO A 1 124 ? 23.345 -20.618 -13.561 1.00 43.84 124 PRO A O 1
ATOM 999 N N . LEU A 1 125 ? 24.184 -18.535 -13.264 1.00 43.03 125 LEU A N 1
ATOM 1000 C CA . LEU A 1 125 ? 24.696 -18.344 -14.610 1.00 43.03 125 LEU A CA 1
ATOM 1001 C C . LEU A 1 125 ? 25.401 -19.642 -14.977 1.00 43.03 125 LEU A C 1
ATOM 1003 O O . LEU A 1 125 ? 26.334 -20.022 -14.264 1.00 43.03 125 LEU A O 1
ATOM 1007 N N . ASP A 1 126 ? 24.895 -20.334 -15.997 1.00 43.25 126 ASP A N 1
ATOM 1008 C CA . ASP A 1 126 ? 25.577 -21.468 -16.589 1.00 43.25 126 ASP A CA 1
ATOM 1009 C C . ASP A 1 126 ? 26.950 -20.944 -17.015 1.00 43.25 126 ASP A C 1
ATOM 1011 O O . ASP A 1 126 ? 27.137 -20.381 -18.093 1.00 43.25 126 ASP A O 1
ATOM 1015 N N . THR A 1 127 ? 27.932 -21.061 -16.124 1.00 49.12 127 THR A N 1
ATOM 1016 C CA . THR A 1 127 ? 29.337 -21.092 -16.486 1.00 49.12 127 THR A CA 1
ATOM 1017 C C . THR A 1 127 ? 29.552 -22.430 -17.166 1.00 49.12 127 THR A C 1
ATOM 1019 O O . THR A 1 127 ? 30.136 -23.345 -16.590 1.00 49.12 127 THR A O 1
ATOM 1022 N N . GLU A 1 128 ? 29.047 -22.551 -18.391 1.00 40.31 128 GLU A N 1
ATOM 1023 C CA . GLU A 1 128 ? 29.695 -23.390 -19.381 1.00 40.31 128 GLU A CA 1
ATOM 1024 C C . GLU A 1 128 ? 30.947 -22.623 -19.824 1.00 40.31 128 GLU A C 1
ATOM 1026 O O . GLU A 1 128 ? 30.930 -21.773 -20.714 1.00 40.31 128 GLU A O 1
ATOM 1031 N N . GLU A 1 129 ? 32.038 -22.867 -19.094 1.00 43.88 129 GLU A N 1
ATOM 1032 C CA . GLU A 1 129 ? 33.357 -22.871 -19.713 1.00 43.88 129 GLU A CA 1
ATOM 1033 C C . GLU A 1 129 ? 33.362 -23.988 -20.763 1.00 43.88 129 GLU A C 1
ATOM 1035 O O . GLU A 1 129 ? 33.227 -25.156 -20.403 1.00 43.88 129 GLU A O 1
ATOM 1040 N N . ASP A 1 130 ? 33.540 -23.614 -22.028 1.00 43.16 130 ASP A N 1
ATOM 1041 C CA . ASP A 1 130 ? 34.345 -24.358 -23.006 1.00 43.16 130 ASP A CA 1
ATOM 1042 C C . ASP A 1 130 ? 35.007 -23.376 -23.993 1.00 43.16 130 ASP A C 1
ATOM 1044 O O . ASP A 1 130 ? 34.295 -22.554 -24.622 1.00 43.16 130 ASP A O 1
#

Secondary structure (DSSP, 8-state):
--HHHHHHHHS----PPTT----HHHHHHHHHHHHHHHHS-SSSHHHHHHHHHHHHHHHHB-TTS-B-HHHHHHHHHHHHHHHHHHHHHS-HHHHHHHHHHHHHHHHHHHHSSPPP--------------

Radius of gyration: 21.45 Å; chains: 1; bounding box: 51×55×59 Å